Protein AF-A0A183FGE1-F1 (afdb_monomer_lite)

pLDDT: mean 74.81, std 18.48, range [33.22, 94.5]

Foldseek 3Di:
DPPPPPDQQWWKKKKKFDDDDDDCPDDPDPDDPDDDDDIHDMDMDTHRPVVVLVVVLVVVHCPQKDWAAVQKDKDKDADADPPHGMDMKIKHKDGDDDDDDDDDDPDHDPDRDIDMDMDRRPPPPPPPPPDDDDDDDDDDDDPDPPPDGDGTMIMGMD

Sequence (158 aa):
MRHLEFDRMNVTRMVVGLHRKQAAEGCTAPRRRRTNPEIAPASLWNRKDIVEFKNTIKKEGSEGIIKVGHGETVTVRVPTHEDGTCLFWEFATDYYDIGFGVYFEWTIADSNQVSIHVSESDDEDEYDEAAVEGVEAGAPPVPGSECGPIPREAWYLK

InterPro domains:
  IPR009038 GOLD domain [PF13897] (68-133)
  IPR036598 GOLD domain superfamily [SSF101576] (66-107)
  IPR052269 Golgi apparatus maintenance and PI4KB interaction protein [PTHR22973] (22-133)

Secondary structure (DSSP, 8-state):
-------TTSEEEEEEE-----------------PPPP-PPPEEEEES-HHHHHHHHHHH-STTEEEE-TTEEEEEE-PPPTT--EEEEEEEESSS----------S--S-S--EEEEEE-----------------PPPPPS----PPPPPEEEEE-

Radius of gyration: 22.91 Å; chains: 1; bounding box: 54×51×61 Å

Structure (mmCIF, N/CA/C/O backbone):
data_AF-A0A183FGE1-F1
#
_entry.id   AF-A0A183FGE1-F1
#
loop_
_atom_site.group_PDB
_atom_site.id
_atom_site.type_symbol
_atom_site.label_atom_id
_atom_site.label_alt_id
_atom_site.label_comp_id
_atom_site.label_asym_id
_atom_site.label_entity_id
_atom_site.label_seq_id
_atom_site.pdbx_PDB_ins_code
_atom_site.Cartn_x
_atom_site.Cartn_y
_atom_site.Cartn_z
_atom_site.occupancy
_atom_site.B_iso_or_equiv
_atom_site.auth_seq_id
_atom_site.auth_comp_id
_atom_site.auth_asym_id
_atom_site.auth_atom_id
_atom_site.pdbx_PDB_model_num
ATOM 1 N N . MET A 1 1 ? -11.534 -13.085 -10.577 1.00 33.22 1 MET A N 1
ATOM 2 C CA . MET A 1 1 ? -10.358 -12.254 -10.248 1.00 33.22 1 MET A CA 1
ATOM 3 C C . MET A 1 1 ? -10.392 -11.073 -11.203 1.00 33.22 1 MET A C 1
ATOM 5 O O . MET A 1 1 ? -10.350 -11.313 -12.402 1.00 33.22 1 MET A O 1
ATOM 9 N N . ARG A 1 2 ? -10.650 -9.843 -10.737 1.00 36.81 2 ARG A N 1
ATOM 10 C CA . ARG A 1 2 ? -10.594 -8.689 -11.648 1.00 36.81 2 ARG A CA 1
ATOM 11 C C . ARG A 1 2 ? -9.119 -8.397 -11.902 1.00 36.81 2 ARG A C 1
ATOM 13 O O . ARG A 1 2 ? -8.365 -8.313 -10.939 1.00 36.81 2 ARG A O 1
ATOM 20 N N . HIS A 1 3 ? -8.735 -8.319 -13.170 1.00 41.25 3 HIS A N 1
ATOM 21 C CA . HIS A 1 3 ? -7.423 -7.851 -13.593 1.00 41.25 3 HIS A CA 1
ATOM 22 C C . HIS A 1 3 ? -7.301 -6.403 -13.102 1.00 41.25 3 HIS A C 1
ATOM 24 O O . HIS A 1 3 ? -7.960 -5.506 -13.625 1.00 41.25 3 HIS A O 1
ATOM 30 N N . LEU A 1 4 ? -6.611 -6.213 -11.981 1.00 50.03 4 LEU A N 1
ATOM 31 C CA . LEU A 1 4 ? -6.280 -4.897 -11.458 1.00 50.03 4 LEU A CA 1
ATOM 32 C C . LEU A 1 4 ? -5.089 -4.424 -12.287 1.00 50.03 4 LEU A C 1
ATOM 34 O O . LEU A 1 4 ? -3.948 -4.717 -11.950 1.00 50.03 4 LEU A O 1
ATOM 38 N N . GLU A 1 5 ? -5.362 -3.776 -13.419 1.00 51.25 5 GLU A N 1
ATOM 39 C CA . GLU A 1 5 ? -4.341 -2.989 -14.108 1.00 51.25 5 GLU A CA 1
ATOM 40 C C . GLU A 1 5 ? -3.977 -1.827 -13.183 1.00 51.25 5 GLU A C 1
ATOM 42 O O . GLU A 1 5 ? -4.730 -0.860 -13.031 1.00 51.25 5 GLU A O 1
ATOM 47 N N . PHE A 1 6 ? -2.842 -1.966 -12.504 1.00 56.41 6 PHE A N 1
ATOM 48 C CA . PHE A 1 6 ? -2.167 -0.835 -11.899 1.00 56.41 6 PHE A CA 1
ATOM 49 C C . PHE A 1 6 ? -1.719 0.069 -13.045 1.00 56.41 6 PHE A C 1
ATOM 51 O O . PHE A 1 6 ? -0.913 -0.306 -13.890 1.00 56.41 6 PHE A O 1
ATOM 58 N N . ASP A 1 7 ? -2.339 1.241 -13.141 1.00 58.56 7 ASP A N 1
ATOM 59 C CA . ASP A 1 7 ? -1.985 2.211 -14.165 1.00 58.56 7 ASP A CA 1
ATOM 60 C C . ASP A 1 7 ? -0.661 2.855 -13.743 1.00 58.56 7 ASP A C 1
ATOM 62 O O . ASP A 1 7 ? -0.613 3.607 -12.766 1.00 58.56 7 ASP A O 1
ATOM 66 N N . ARG A 1 8 ? 0.405 2.522 -14.481 1.00 63.91 8 ARG A N 1
ATOM 67 C CA . ARG A 1 8 ? 1.815 2.897 -14.250 1.00 63.91 8 ARG A CA 1
ATOM 68 C C . ARG A 1 8 ? 2.062 4.393 -14.023 1.00 63.91 8 ARG A C 1
ATOM 70 O O . ARG A 1 8 ? 3.154 4.782 -13.624 1.00 63.91 8 ARG A O 1
ATOM 77 N N . MET A 1 9 ? 1.082 5.251 -14.305 1.00 67.56 9 MET A N 1
ATOM 78 C CA . ME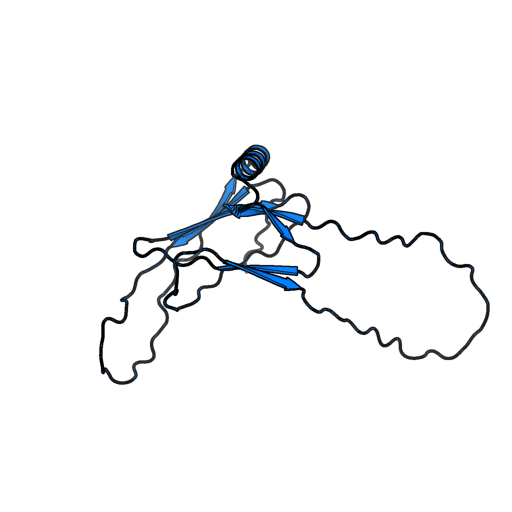T A 1 9 ? 1.182 6.706 -14.169 1.00 67.56 9 MET A CA 1
ATOM 79 C C . MET A 1 9 ? 0.276 7.296 -13.087 1.00 67.56 9 MET A C 1
ATOM 81 O O . MET A 1 9 ? 0.214 8.519 -12.951 1.00 67.56 9 MET A O 1
ATOM 85 N N . ASN A 1 10 ? -0.408 6.466 -12.301 1.00 83.62 10 ASN A N 1
ATOM 86 C CA . ASN A 1 10 ? -1.349 6.934 -11.298 1.00 83.62 10 ASN A CA 1
ATOM 87 C C . ASN A 1 10 ? -0.933 6.548 -9.877 1.00 83.62 10 ASN A C 1
ATOM 89 O O . ASN A 1 10 ? -0.348 5.499 -9.624 1.00 83.62 10 ASN A O 1
ATOM 93 N N . VAL A 1 11 ? -1.304 7.399 -8.925 1.00 88.44 11 VAL A N 1
ATOM 94 C CA . VAL A 1 11 ? -1.337 7.027 -7.511 1.00 88.44 11 VAL A CA 1
ATOM 95 C C . VAL A 1 11 ? -2.529 6.107 -7.318 1.00 88.44 11 VAL A C 1
ATOM 97 O O . VAL A 1 11 ? -3.660 6.502 -7.617 1.00 88.44 11 VAL A O 1
ATOM 100 N N . THR A 1 12 ? -2.294 4.905 -6.806 1.00 90.62 12 THR A N 1
ATOM 101 C CA . THR A 1 12 ? -3.383 4.007 -6.428 1.00 90.62 12 THR A CA 1
ATOM 102 C C . THR A 1 12 ? -3.734 4.229 -4.972 1.00 90.62 12 THR A C 1
ATOM 104 O O . THR A 1 12 ? -2.868 4.196 -4.101 1.00 90.62 12 THR A O 1
ATOM 107 N N . ARG A 1 13 ? -5.020 4.443 -4.704 1.00 91.75 13 ARG A N 1
ATOM 108 C CA . ARG A 1 13 ? -5.563 4.551 -3.357 1.00 91.75 13 ARG A CA 1
ATOM 109 C C . ARG A 1 13 ? -6.458 3.366 -3.062 1.00 91.75 13 ARG A C 1
ATOM 111 O O . ARG A 1 13 ? -7.348 3.055 -3.851 1.00 91.75 13 ARG A O 1
ATOM 118 N N . MET A 1 14 ? -6.252 2.745 -1.908 1.00 91.88 14 MET A N 1
ATOM 119 C CA . MET A 1 14 ? -7.082 1.658 -1.412 1.00 91.88 14 MET A CA 1
ATOM 120 C C . MET A 1 14 ? -7.635 1.977 -0.028 1.00 91.88 14 MET A C 1
ATOM 122 O O . MET A 1 14 ? -6.921 2.483 0.835 1.00 91.88 14 MET A O 1
ATOM 126 N N . VAL A 1 15 ? -8.903 1.633 0.193 1.00 92.69 15 VAL A N 1
ATOM 127 C CA . VAL A 1 15 ? -9.574 1.760 1.489 1.00 92.69 15 VAL A CA 1
ATOM 128 C C . VAL A 1 15 ? -10.286 0.478 1.854 1.00 92.69 15 VAL A C 1
ATOM 130 O O . VAL A 1 15 ? -11.029 -0.073 1.043 1.00 92.69 15 VAL A O 1
ATOM 133 N N . VAL A 1 16 ? -10.092 0.026 3.090 1.00 91.81 16 VAL A N 1
ATOM 134 C CA . VAL A 1 16 ? -10.780 -1.147 3.635 1.00 91.81 16 VAL A CA 1
ATOM 135 C C . VAL A 1 16 ? -11.496 -0.765 4.923 1.00 91.81 16 VAL A C 1
ATOM 137 O O . VAL A 1 16 ? -10.870 -0.280 5.862 1.00 91.81 16 VAL A O 1
ATOM 140 N N . GLY A 1 17 ? -12.812 -0.982 4.969 1.00 89.25 17 GLY A N 1
ATOM 141 C CA . GLY A 1 17 ? -13.619 -0.781 6.172 1.00 89.25 17 GLY A CA 1
ATOM 142 C C . GLY A 1 17 ? -13.416 -1.909 7.187 1.00 89.25 17 GLY A C 1
ATOM 143 O O . GLY A 1 17 ? -13.543 -3.089 6.851 1.00 89.25 17 GLY A O 1
ATOM 144 N N . LEU A 1 18 ? -13.136 -1.546 8.437 1.00 86.31 18 LEU A N 1
ATOM 145 C CA . LEU A 1 18 ? -12.988 -2.474 9.553 1.00 86.31 18 LEU A CA 1
ATOM 146 C C . LEU A 1 18 ? -14.336 -2.609 10.272 1.00 86.31 18 LEU A C 1
ATOM 148 O O . LEU A 1 18 ? -14.772 -1.697 10.975 1.00 86.31 18 LEU A O 1
ATOM 152 N N . HIS A 1 19 ? -15.009 -3.754 10.129 1.00 72.62 19 HIS A N 1
ATOM 153 C CA . HIS A 1 19 ? -16.179 -4.049 10.957 1.00 72.62 19 HIS A CA 1
ATOM 154 C C . HIS A 1 19 ? -15.716 -4.581 12.312 1.00 72.62 19 HIS A C 1
ATOM 156 O O . HIS A 1 19 ? -15.246 -5.712 12.437 1.00 72.62 19 HIS A O 1
ATOM 162 N N . ARG A 1 20 ? -15.900 -3.786 13.367 1.00 62.84 20 ARG A N 1
ATOM 163 C CA . ARG A 1 20 ? -15.776 -4.301 14.732 1.00 62.84 20 ARG A CA 1
ATOM 164 C C . ARG A 1 20 ? -16.957 -5.223 15.034 1.00 62.84 20 ARG A C 1
ATOM 166 O O . ARG A 1 20 ? -18.088 -4.773 15.200 1.00 62.84 20 ARG A O 1
ATOM 173 N N . LYS A 1 21 ? -16.692 -6.520 15.183 1.00 49.72 21 LYS A N 1
ATOM 174 C CA . LYS A 1 21 ? -17.537 -7.413 15.984 1.00 49.72 21 LYS A CA 1
ATOM 175 C C . LYS A 1 21 ? -16.726 -7.845 17.200 1.00 49.72 21 LYS A C 1
ATOM 177 O O . LYS A 1 21 ? -15.760 -8.578 17.054 1.00 49.72 21 LYS A O 1
ATOM 182 N N . GLN A 1 22 ? -17.144 -7.301 18.345 1.00 43.97 22 GLN A N 1
ATOM 183 C CA . GLN A 1 22 ? -16.781 -7.611 19.730 1.00 43.97 22 GLN A CA 1
ATOM 184 C C . GLN A 1 22 ? -15.352 -8.139 19.947 1.00 43.97 22 GLN A C 1
ATOM 186 O O . GLN A 1 22 ? -15.056 -9.313 19.715 1.00 43.97 22 GLN A O 1
ATOM 191 N N . ALA A 1 23 ? -14.504 -7.288 20.534 1.00 43.00 23 ALA A N 1
ATOM 192 C CA . ALA A 1 23 ? -13.432 -7.783 21.383 1.00 43.00 23 ALA A CA 1
ATOM 193 C C . ALA A 1 23 ? -14.042 -8.810 22.343 1.00 43.00 23 ALA A C 1
ATOM 195 O O . ALA A 1 23 ? -15.121 -8.591 22.899 1.00 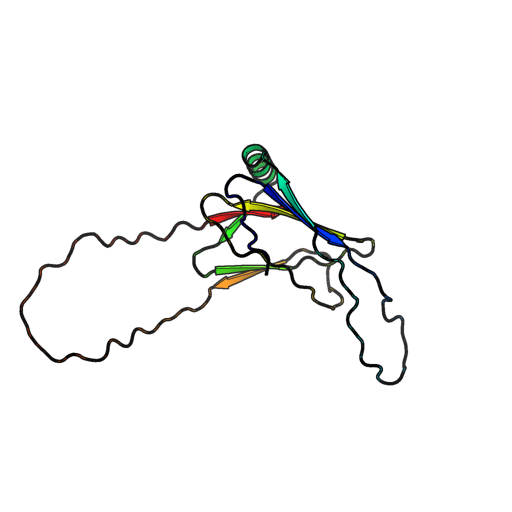43.00 23 ALA A O 1
ATOM 196 N N . ALA A 1 24 ? -13.391 -9.958 22.480 1.00 47.78 24 ALA A N 1
ATOM 197 C CA . ALA A 1 24 ? -13.786 -10.946 23.461 1.00 47.78 24 ALA A CA 1
ATOM 198 C C . ALA A 1 24 ? -13.450 -10.410 24.854 1.00 47.78 24 ALA A C 1
ATOM 200 O O . ALA A 1 24 ? -12.460 -10.814 25.458 1.00 47.78 24 ALA A O 1
ATOM 201 N N . GLU A 1 25 ? -14.264 -9.478 25.338 1.00 43.88 25 GLU A N 1
ATOM 202 C CA . GLU A 1 25 ? -14.319 -9.154 26.750 1.00 43.88 25 GLU A CA 1
ATOM 203 C C . GLU A 1 25 ? -14.727 -10.422 27.502 1.00 43.88 25 GLU A C 1
ATOM 205 O O . GLU A 1 25 ? -15.521 -11.233 27.016 1.00 43.88 25 GLU A O 1
ATOM 210 N N . GLY A 1 26 ? -14.037 -10.648 28.617 1.00 61.16 26 GLY A N 1
ATOM 211 C CA . GLY A 1 26 ? -13.751 -11.962 29.177 1.00 61.16 26 GLY A CA 1
ATOM 212 C C . GLY A 1 26 ? -14.918 -12.942 29.213 1.00 61.16 26 GLY A C 1
ATOM 213 O O . GLY A 1 26 ? -16.028 -12.600 29.605 1.00 61.16 26 GLY A O 1
ATOM 214 N N . CYS A 1 27 ? -14.647 -14.208 28.890 1.00 35.94 27 CYS A N 1
ATOM 215 C CA . CYS A 1 27 ? -15.476 -15.286 29.409 1.00 35.94 27 CYS A CA 1
ATOM 216 C C . CYS A 1 27 ? -14.825 -16.660 29.283 1.00 35.94 27 CYS A C 1
ATOM 218 O O . CYS A 1 27 ? -14.473 -17.131 28.200 1.00 35.94 27 CYS A O 1
ATOM 220 N N . THR A 1 28 ? -14.808 -17.329 30.427 1.00 46.59 28 THR A N 1
ATOM 221 C CA . THR A 1 28 ? -14.928 -18.769 30.658 1.00 46.59 28 THR A CA 1
ATOM 222 C C . THR A 1 28 ? -16.188 -19.361 29.994 1.00 46.59 28 THR A C 1
ATOM 224 O O . THR A 1 28 ? -17.009 -20.008 30.638 1.00 46.59 28 THR A O 1
ATOM 227 N N . ALA A 1 29 ? -16.366 -19.153 28.687 1.00 50.31 29 ALA A N 1
ATOM 228 C CA . ALA A 1 29 ? -17.451 -19.738 27.903 1.00 50.31 29 ALA A CA 1
ATOM 229 C C . ALA A 1 29 ? -16.934 -20.931 27.079 1.00 50.31 29 ALA A C 1
ATOM 231 O O . ALA A 1 29 ? -15.806 -20.894 26.575 1.00 50.31 29 ALA A O 1
ATOM 232 N N . PRO A 1 30 ? -17.738 -22.001 26.922 1.00 46.56 30 PRO A N 1
ATOM 233 C CA . PRO A 1 30 ? -17.308 -23.200 26.223 1.00 46.56 30 PRO A CA 1
ATOM 234 C C . PRO A 1 30 ? -17.003 -22.869 24.763 1.00 46.56 30 PRO A C 1
ATOM 236 O O . PRO A 1 30 ? -17.641 -22.003 24.165 1.00 46.56 30 PRO A O 1
ATOM 239 N N . ARG A 1 31 ? -16.011 -23.585 24.220 1.00 50.44 31 ARG A N 1
ATOM 240 C CA . ARG A 1 31 ? -15.399 -23.466 22.887 1.00 50.44 31 ARG A CA 1
ATOM 241 C C . ARG A 1 31 ? -16.415 -23.276 21.747 1.00 50.44 31 ARG A C 1
ATOM 243 O O . ARG A 1 31 ? -16.669 -24.192 20.970 1.00 50.44 31 ARG A O 1
ATOM 250 N N . ARG A 1 32 ? -16.961 -22.071 21.581 1.00 54.44 32 ARG A N 1
ATOM 251 C CA . ARG A 1 32 ? -17.525 -21.648 20.301 1.00 54.44 32 ARG A CA 1
ATOM 252 C C . ARG A 1 32 ? -16.349 -21.390 19.375 1.00 54.44 32 ARG A C 1
ATOM 254 O O . ARG A 1 32 ? -15.419 -20.677 19.750 1.00 54.44 32 ARG A O 1
ATOM 261 N N . ARG A 1 33 ? -16.367 -22.007 18.190 1.00 53.22 33 ARG A N 1
ATOM 262 C CA . ARG A 1 33 ? -15.426 -21.685 17.112 1.00 53.22 33 ARG A CA 1
ATOM 263 C C . ARG A 1 33 ? -15.503 -20.174 16.903 1.00 53.22 33 ARG A C 1
ATOM 265 O O . ARG A 1 33 ? -16.539 -19.680 16.469 1.00 53.22 33 ARG A O 1
ATOM 272 N N . ARG A 1 34 ? -14.459 -19.450 17.305 1.00 58.56 34 ARG A N 1
ATOM 273 C CA . ARG A 1 34 ? -14.361 -18.012 17.067 1.00 58.56 34 ARG A CA 1
ATOM 274 C C . ARG A 1 34 ? -14.267 -17.845 15.557 1.00 58.56 34 ARG A C 1
ATOM 276 O O . ARG A 1 34 ? -13.295 -18.282 14.954 1.00 58.56 34 ARG A O 1
ATOM 283 N N . THR A 1 35 ? -15.328 -17.344 14.943 1.00 67.69 35 THR A N 1
ATOM 284 C CA . THR A 1 35 ? -15.312 -16.951 13.538 1.00 67.69 35 THR A CA 1
ATOM 285 C C . THR A 1 35 ? -14.667 -15.581 13.464 1.00 67.69 35 THR A C 1
ATOM 287 O O . THR A 1 35 ? -15.067 -14.684 14.210 1.00 67.69 35 THR A O 1
ATOM 290 N N . ASN A 1 36 ? -13.674 -15.428 12.595 1.00 77.75 36 ASN A N 1
ATOM 291 C CA . ASN A 1 36 ? -13.055 -14.132 12.361 1.00 77.75 36 ASN A CA 1
ATOM 292 C C . ASN A 1 36 ? -14.129 -13.134 11.884 1.00 77.75 36 ASN A C 1
ATOM 294 O O . ASN A 1 36 ? -15.034 -13.542 11.148 1.00 77.75 36 ASN A O 1
ATOM 298 N N . PRO A 1 37 ? -14.075 -11.864 12.315 1.00 81.94 37 PRO A N 1
ATOM 299 C CA . PRO A 1 37 ? -15.006 -10.843 11.853 1.00 81.94 37 PRO A CA 1
ATOM 300 C C . PRO A 1 37 ? -14.997 -10.708 10.327 1.00 81.94 37 PRO A C 1
ATOM 302 O O . PRO A 1 37 ? -13.974 -10.900 9.669 1.00 81.94 37 PRO A O 1
ATOM 305 N N . GLU A 1 38 ? -16.152 -10.364 9.767 1.00 82.81 38 GLU A N 1
ATOM 306 C CA . GLU A 1 38 ? -16.282 -10.069 8.343 1.00 82.81 38 GLU A CA 1
ATOM 307 C C . GLU A 1 38 ? -15.587 -8.741 8.018 1.00 82.81 38 GLU A C 1
ATOM 309 O O . GLU A 1 38 ? -15.750 -7.755 8.735 1.00 82.81 38 GLU A O 1
ATOM 314 N N . ILE A 1 39 ? -14.805 -8.702 6.941 1.00 84.94 39 ILE A N 1
ATOM 315 C CA . ILE A 1 39 ? -14.095 -7.497 6.500 1.00 84.94 39 ILE A CA 1
ATOM 316 C C . ILE A 1 39 ? -14.829 -6.922 5.293 1.00 84.94 39 ILE A C 1
ATOM 318 O O . ILE A 1 39 ? -15.238 -7.665 4.400 1.00 84.94 39 ILE A O 1
ATOM 322 N N . ALA A 1 40 ? -15.009 -5.598 5.272 1.00 89.50 40 ALA A N 1
ATOM 323 C CA . ALA A 1 40 ? -15.642 -4.940 4.136 1.00 89.50 40 ALA A CA 1
ATOM 324 C C . ALA A 1 40 ? -14.799 -5.143 2.864 1.00 89.50 40 ALA A C 1
ATOM 326 O O . ALA A 1 40 ? -13.569 -5.175 2.947 1.00 89.50 40 ALA A O 1
ATOM 327 N N . PRO A 1 41 ? -15.416 -5.226 1.675 1.00 90.38 41 PRO A N 1
ATOM 328 C CA . PRO A 1 41 ? -14.653 -5.250 0.437 1.00 90.38 41 PRO A CA 1
ATOM 329 C C . PRO A 1 41 ? -13.782 -3.992 0.317 1.00 90.38 41 PRO A C 1
ATOM 331 O O . PRO A 1 41 ? -14.207 -2.886 0.661 1.00 90.38 41 PRO A O 1
ATOM 334 N N . ALA A 1 42 ? -12.565 -4.167 -0.197 1.00 90.00 42 ALA A N 1
ATOM 335 C CA . ALA A 1 42 ? -11.678 -3.051 -0.479 1.00 90.00 42 ALA A CA 1
ATOM 336 C C . ALA A 1 42 ? -12.257 -2.171 -1.596 1.00 90.00 42 ALA A C 1
ATOM 338 O O . ALA A 1 42 ? -12.765 -2.666 -2.603 1.00 90.00 42 ALA A O 1
ATOM 339 N N . SER A 1 43 ? -12.145 -0.860 -1.424 1.00 92.38 43 SER A N 1
ATOM 340 C CA . SER A 1 43 ? -12.418 0.136 -2.458 1.00 92.38 43 SER A CA 1
ATOM 341 C C . SER A 1 43 ? -11.095 0.643 -3.013 1.00 92.38 43 SER A C 1
ATOM 343 O O . SER A 1 43 ? -10.221 1.009 -2.232 1.00 92.38 43 SER A O 1
ATOM 345 N N . LEU A 1 44 ? -10.945 0.662 -4.340 1.00 91.62 44 LEU A N 1
ATOM 346 C CA . LEU A 1 44 ? -9.741 1.137 -5.024 1.00 91.62 44 LEU A CA 1
ATOM 347 C C . LEU A 1 44 ? -10.085 2.236 -6.024 1.00 91.62 44 LEU A C 1
ATOM 349 O O . LEU A 1 44 ? -11.119 2.168 -6.690 1.00 91.62 44 LEU A O 1
ATOM 353 N N . TRP A 1 45 ? -9.209 3.227 -6.144 1.00 91.31 45 TRP A N 1
ATOM 354 C CA . TRP A 1 45 ? -9.291 4.253 -7.178 1.00 91.31 45 TRP A CA 1
ATOM 355 C C . TRP A 1 45 ? -7.920 4.849 -7.486 1.00 91.31 45 TRP A C 1
ATOM 357 O O . TRP A 1 45 ? -7.002 4.791 -6.672 1.00 91.31 45 TRP A O 1
ATOM 367 N N . ASN A 1 46 ? -7.808 5.458 -8.664 1.00 89.81 46 ASN A N 1
ATOM 368 C CA . ASN A 1 46 ? -6.559 6.002 -9.186 1.00 89.81 46 ASN A CA 1
ATOM 369 C C . ASN A 1 46 ? -6.613 7.536 -9.233 1.00 89.81 46 ASN A C 1
ATOM 371 O O . ASN A 1 46 ? -7.654 8.113 -9.558 1.00 89.81 46 ASN A O 1
ATOM 375 N N . ARG A 1 47 ? -5.489 8.202 -8.949 1.00 90.62 47 ARG A N 1
ATOM 376 C CA . ARG A 1 47 ? -5.296 9.649 -9.142 1.00 90.62 47 ARG A CA 1
ATOM 377 C C . ARG A 1 47 ? -4.131 9.923 -10.089 1.00 90.62 47 ARG A C 1
ATOM 379 O O . ARG A 1 47 ? -3.157 9.184 -10.094 1.00 90.62 47 ARG A O 1
ATOM 386 N N . LYS A 1 48 ? -4.203 11.017 -10.848 1.00 90.31 48 LYS A N 1
ATOM 387 C CA . LYS A 1 48 ? -3.235 11.344 -11.915 1.00 90.31 48 LYS A CA 1
ATOM 388 C C . LYS A 1 48 ? -2.035 12.184 -11.462 1.00 90.31 48 LYS A C 1
ATOM 390 O O . LYS A 1 48 ? -1.158 12.494 -12.259 1.00 90.31 48 LYS A O 1
ATOM 395 N N . ASP A 1 49 ? -1.985 12.584 -10.199 1.00 91.62 49 ASP A N 1
ATOM 396 C CA . ASP A 1 49 ? -0.983 13.493 -9.635 1.00 91.62 49 ASP A CA 1
ATOM 397 C C . ASP A 1 49 ? 0.241 12.759 -9.055 1.00 91.62 49 ASP A C 1
ATOM 399 O O . ASP A 1 49 ? 0.785 13.128 -8.014 1.00 91.62 49 ASP A O 1
ATOM 403 N N . ILE A 1 50 ? 0.718 11.724 -9.757 1.00 90.62 50 ILE A N 1
ATOM 404 C CA . ILE A 1 50 ? 1.832 10.868 -9.314 1.00 90.62 50 ILE A CA 1
ATOM 405 C C . ILE A 1 50 ? 3.117 11.650 -9.011 1.00 90.62 50 ILE A C 1
ATOM 407 O O . ILE A 1 50 ? 3.818 11.346 -8.047 1.00 90.62 50 ILE A O 1
ATOM 411 N N . VAL A 1 51 ? 3.427 12.683 -9.799 1.00 91.69 51 VAL A N 1
ATOM 412 C CA . VAL A 1 51 ? 4.645 13.491 -9.621 1.00 91.69 51 VAL A CA 1
ATOM 413 C C . VAL A 1 51 ? 4.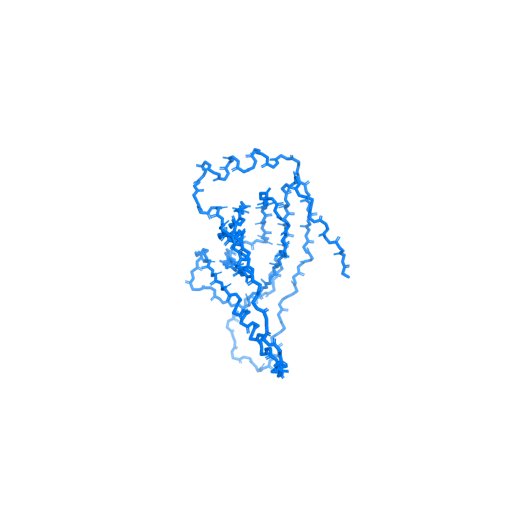589 14.284 -8.314 1.00 91.69 51 VAL A C 1
ATOM 415 O O . VAL A 1 51 ? 5.567 14.321 -7.567 1.00 91.69 51 VAL A O 1
ATOM 418 N N . GLU A 1 52 ? 3.445 14.901 -8.017 1.00 93.62 52 GLU A N 1
ATOM 419 C CA . GLU A 1 52 ? 3.240 15.666 -6.785 1.00 93.62 52 GLU A CA 1
ATOM 420 C C . GLU A 1 52 ? 3.234 14.750 -5.559 1.00 93.62 52 GLU A C 1
ATOM 422 O O . GLU A 1 52 ? 3.888 15.055 -4.558 1.00 93.62 52 GLU A O 1
ATOM 427 N N . PHE A 1 53 ? 2.586 13.589 -5.667 1.00 93.25 53 PHE A N 1
ATOM 428 C CA . PHE A 1 53 ? 2.591 12.566 -4.628 1.00 93.25 53 PHE A CA 1
ATOM 429 C C . PHE A 1 53 ? 4.015 12.110 -4.285 1.00 93.25 53 PHE A C 1
ATOM 431 O O . PHE A 1 53 ? 4.444 12.260 -3.141 1.00 93.25 53 PHE A O 1
ATOM 438 N N . LYS A 1 54 ? 4.802 11.669 -5.278 1.00 91.56 54 LYS A N 1
ATOM 439 C CA . LYS A 1 54 ? 6.202 11.249 -5.073 1.00 91.56 54 LYS A CA 1
ATOM 440 C C . LYS A 1 54 ? 7.045 12.350 -4.433 1.00 91.56 54 LYS A C 1
ATOM 442 O O . LYS A 1 54 ? 7.835 12.080 -3.532 1.00 91.56 54 LYS A O 1
ATOM 447 N N . ASN A 1 55 ? 6.873 13.598 -4.870 1.00 93.56 55 ASN A N 1
ATOM 448 C CA . ASN A 1 55 ? 7.588 14.740 -4.298 1.00 93.56 55 ASN A CA 1
ATOM 449 C C . ASN A 1 55 ? 7.187 15.025 -2.846 1.00 93.56 55 ASN A C 1
ATOM 451 O O . ASN A 1 55 ? 8.030 15.453 -2.063 1.00 93.56 55 ASN A O 1
ATOM 455 N N . THR A 1 56 ? 5.925 14.799 -2.485 1.00 94.50 56 THR A N 1
ATOM 456 C CA . THR A 1 56 ? 5.428 14.975 -1.115 1.00 94.50 56 THR A CA 1
ATOM 457 C C . THR A 1 56 ? 6.039 13.931 -0.188 1.00 94.50 56 THR A C 1
ATOM 459 O O . THR A 1 56 ? 6.643 14.302 0.814 1.00 94.50 56 THR A O 1
ATOM 462 N N . ILE A 1 57 ? 6.009 12.652 -0.575 1.00 93.50 57 ILE A N 1
ATOM 463 C CA . ILE A 1 57 ? 6.621 11.568 0.210 1.00 93.50 57 ILE A CA 1
ATOM 464 C C . ILE A 1 57 ? 8.130 11.789 0.377 1.00 93.50 57 ILE A C 1
ATOM 466 O O . ILE A 1 57 ? 8.646 11.716 1.487 1.00 93.50 57 ILE A O 1
ATOM 470 N N . LYS A 1 58 ? 8.836 12.186 -0.693 1.00 92.38 58 LYS A N 1
ATOM 471 C CA . LYS A 1 58 ? 10.270 12.535 -0.629 1.00 92.38 58 LYS A CA 1
ATOM 472 C C . LYS A 1 58 ? 10.583 13.677 0.343 1.00 92.38 58 LYS A C 1
ATOM 474 O O . LYS A 1 58 ? 11.678 13.703 0.894 1.00 92.38 58 LYS A O 1
ATOM 479 N N . LYS A 1 59 ? 9.664 14.633 0.523 1.00 93.31 59 LYS A N 1
ATOM 480 C CA . LYS A 1 59 ? 9.822 15.745 1.476 1.00 93.31 59 LYS A CA 1
ATOM 481 C C . LYS A 1 59 ? 9.537 15.324 2.917 1.00 93.31 59 LYS A C 1
ATOM 483 O O . LYS A 1 59 ? 10.159 15.876 3.817 1.00 93.31 59 LYS A O 1
ATOM 488 N N . GLU A 1 60 ? 8.603 14.397 3.126 1.00 90.44 60 GLU A N 1
ATOM 489 C CA . GLU A 1 60 ? 8.248 13.872 4.452 1.00 90.44 60 GLU A CA 1
ATOM 490 C C . GLU A 1 60 ? 9.358 12.983 5.039 1.00 90.44 60 GLU A C 1
ATOM 492 O O . GLU A 1 60 ? 9.556 12.982 6.250 1.00 90.44 60 GLU A O 1
ATOM 497 N N . GLY A 1 61 ? 10.134 12.296 4.194 1.00 88.19 61 GLY A N 1
ATOM 498 C CA . GLY A 1 61 ? 11.323 11.547 4.600 1.00 88.19 61 GLY A CA 1
ATOM 499 C C . GLY A 1 61 ? 11.482 10.237 3.832 1.00 88.19 61 GLY A C 1
ATOM 500 O O . GLY A 1 61 ? 10.790 9.980 2.850 1.00 88.19 61 GLY A O 1
ATOM 501 N N . SER A 1 62 ? 12.407 9.382 4.275 1.00 85.12 62 SER A N 1
ATOM 502 C CA . SER A 1 62 ? 12.613 8.058 3.670 1.00 85.12 62 SER A CA 1
ATOM 503 C C . SER A 1 62 ? 11.659 6.982 4.194 1.00 85.12 62 SER A C 1
ATOM 505 O O . SER A 1 62 ? 11.634 5.896 3.632 1.00 85.12 62 SER A O 1
ATOM 507 N N . GLU A 1 63 ? 10.880 7.254 5.245 1.00 85.75 63 GLU A N 1
ATOM 508 C CA . GLU A 1 63 ? 9.981 6.265 5.865 1.00 85.75 63 GLU A CA 1
ATOM 509 C C . GLU A 1 63 ? 8.862 5.802 4.921 1.00 85.75 63 GLU A C 1
ATOM 511 O O . GLU A 1 63 ? 8.465 4.642 4.961 1.00 85.75 63 GLU A O 1
ATOM 516 N N . GLY A 1 64 ? 8.405 6.680 4.023 1.00 87.69 64 GLY A N 1
ATOM 517 C CA . GLY A 1 64 ? 7.436 6.340 2.978 1.00 87.69 64 GLY A CA 1
ATOM 518 C C . GLY A 1 64 ? 8.068 5.842 1.676 1.00 87.69 64 GLY A C 1
ATOM 519 O O . GLY A 1 64 ? 7.341 5.670 0.702 1.00 87.69 64 GLY A O 1
ATOM 520 N N . ILE A 1 65 ? 9.396 5.658 1.614 1.00 91.69 65 ILE A N 1
ATOM 521 C CA . ILE A 1 65 ? 10.105 5.198 0.410 1.00 91.69 65 ILE A CA 1
ATOM 522 C C . ILE A 1 65 ? 10.696 3.809 0.645 1.00 91.69 65 ILE A C 1
ATOM 524 O O . ILE A 1 65 ? 11.720 3.656 1.309 1.00 91.69 65 ILE A O 1
ATOM 528 N N . ILE A 1 66 ? 10.091 2.796 0.033 1.00 91.06 66 ILE A N 1
ATOM 529 C CA . ILE A 1 66 ? 10.533 1.402 0.118 1.00 91.06 66 ILE A CA 1
ATOM 530 C C . ILE A 1 66 ? 11.299 1.051 -1.165 1.00 91.06 66 ILE A C 1
ATOM 532 O O . ILE A 1 66 ? 10.919 1.463 -2.258 1.00 91.06 66 ILE A O 1
ATOM 536 N N . LYS A 1 67 ? 12.412 0.322 -1.052 1.00 90.00 67 LYS A N 1
ATOM 537 C CA . LYS A 1 67 ? 13.159 -0.186 -2.213 1.00 90.00 67 LYS A CA 1
ATOM 538 C C . LYS A 1 67 ? 12.966 -1.688 -2.300 1.00 90.00 67 LYS A C 1
ATOM 540 O O . LYS A 1 67 ? 13.360 -2.374 -1.364 1.00 90.00 67 LYS A O 1
ATOM 545 N N . VAL A 1 68 ? 12.391 -2.158 -3.401 1.00 87.44 68 VAL A N 1
ATOM 546 C CA . VAL A 1 68 ? 12.060 -3.570 -3.620 1.00 87.44 68 VAL A CA 1
ATOM 547 C C . VAL A 1 68 ? 12.871 -4.084 -4.805 1.00 87.44 68 VAL A C 1
ATOM 549 O O . VAL A 1 68 ? 12.789 -3.543 -5.909 1.00 87.44 68 VAL A O 1
ATOM 552 N N . GLY A 1 69 ? 13.716 -5.075 -4.553 1.00 86.44 69 GLY A N 1
ATOM 553 C CA . GLY A 1 69 ? 14.477 -5.806 -5.558 1.00 86.44 69 GLY A CA 1
ATOM 554 C C . GLY A 1 69 ? 13.649 -6.868 -6.278 1.00 86.44 69 GLY A C 1
ATOM 555 O O . GLY A 1 69 ? 12.506 -7.158 -5.929 1.00 86.44 69 GLY A O 1
ATOM 556 N N . HIS A 1 70 ? 14.241 -7.461 -7.312 1.00 83.88 70 HIS A N 1
ATOM 557 C CA . HIS A 1 70 ? 13.633 -8.586 -8.016 1.00 83.88 70 HIS A CA 1
ATOM 558 C C . HIS A 1 70 ? 13.473 -9.786 -7.071 1.00 83.88 70 HIS A C 1
ATOM 560 O O . HIS A 1 70 ? 14.403 -10.110 -6.341 1.00 83.88 70 HIS A O 1
ATOM 566 N N . GLY A 1 71 ? 12.305 -10.434 -7.079 1.00 84.19 71 GLY A N 1
ATOM 567 C CA . GLY A 1 71 ? 12.011 -11.565 -6.188 1.00 84.19 71 GLY A CA 1
ATOM 568 C C . GLY A 1 71 ? 11.861 -11.194 -4.705 1.00 84.19 71 GLY A C 1
ATOM 569 O O . GLY A 1 71 ? 11.518 -12.051 -3.895 1.00 84.19 71 GLY A O 1
ATOM 570 N N . GLU A 1 72 ? 12.068 -9.929 -4.322 1.00 88.62 72 GLU A N 1
ATOM 571 C CA . GLU A 1 72 ? 11.868 -9.477 -2.947 1.00 88.62 72 GLU A CA 1
ATOM 572 C C . GLU A 1 72 ? 10.373 -9.278 -2.663 1.00 88.62 72 GLU A C 1
ATOM 574 O O . GLU A 1 72 ? 9.640 -8.649 -3.429 1.00 88.62 72 GLU A O 1
ATOM 579 N N . THR A 1 73 ? 9.922 -9.771 -1.512 1.00 89.69 73 THR A N 1
ATOM 580 C CA . THR A 1 73 ? 8.597 -9.471 -0.967 1.00 89.69 73 THR A CA 1
ATOM 581 C C . THR A 1 73 ? 8.751 -8.599 0.267 1.00 89.69 73 THR A C 1
ATOM 583 O O . THR A 1 73 ? 9.417 -8.970 1.233 1.00 89.69 73 THR A O 1
ATOM 586 N N . VAL A 1 74 ? 8.093 -7.440 0.261 1.00 91.75 74 VAL A N 1
ATOM 587 C CA . VAL A 1 74 ? 8.048 -6.547 1.422 1.00 91.75 74 VAL A CA 1
ATOM 588 C C . VAL A 1 74 ? 6.668 -6.599 2.058 1.00 91.75 74 VAL A C 1
ATOM 590 O O . VAL A 1 74 ? 5.655 -6.362 1.405 1.00 91.75 74 VAL A O 1
ATOM 593 N N . THR A 1 75 ? 6.632 -6.879 3.357 1.00 93.00 75 THR A N 1
ATOM 594 C CA . THR A 1 75 ? 5.411 -6.881 4.163 1.00 93.00 75 THR A CA 1
ATOM 595 C C . THR A 1 75 ? 5.437 -5.712 5.134 1.00 93.00 75 THR A C 1
ATOM 597 O O . THR A 1 75 ? 6.300 -5.636 6.008 1.00 93.00 75 THR A O 1
ATOM 600 N N . VAL A 1 76 ? 4.458 -4.818 5.013 1.00 92.25 76 VAL A N 1
ATOM 601 C CA . VAL A 1 76 ? 4.246 -3.718 5.960 1.00 92.25 76 VAL A CA 1
ATOM 602 C C . VAL A 1 76 ? 3.125 -4.114 6.915 1.00 92.25 76 VAL A C 1
ATOM 604 O O . VAL A 1 76 ? 1.972 -4.255 6.510 1.00 92.25 76 VAL A O 1
ATOM 607 N N . ARG A 1 77 ? 3.454 -4.313 8.193 1.00 92.12 77 ARG A N 1
ATOM 608 C CA . ARG A 1 77 ? 2.475 -4.614 9.245 1.00 92.12 77 ARG A CA 1
ATOM 609 C C . ARG A 1 77 ? 2.026 -3.314 9.895 1.00 92.12 77 ARG A C 1
ATOM 611 O O . ARG A 1 77 ? 2.832 -2.610 10.506 1.00 92.12 77 ARG A O 1
ATOM 618 N N . VAL A 1 78 ? 0.731 -3.030 9.788 1.00 91.06 78 VAL A N 1
ATOM 619 C CA . VAL A 1 78 ? 0.091 -1.844 10.368 1.00 91.06 78 VAL A CA 1
ATOM 620 C C . VAL A 1 78 ? -0.886 -2.285 11.460 1.00 91.06 78 VAL A C 1
ATOM 622 O O . VAL A 1 78 ? -1.930 -2.860 11.142 1.00 91.06 78 VAL A O 1
ATOM 625 N N . PRO A 1 79 ? -0.571 -2.037 12.743 1.00 90.62 79 PRO A N 1
ATOM 626 C CA . PRO A 1 79 ? -1.512 -2.249 13.834 1.00 90.62 79 PRO A CA 1
ATOM 627 C C . PRO A 1 79 ? -2.758 -1.377 13.666 1.00 90.62 79 PRO A C 1
ATOM 629 O O . PRO A 1 79 ? -2.672 -0.197 13.323 1.00 90.62 79 PRO A O 1
ATOM 632 N N . THR A 1 80 ? -3.936 -1.935 13.936 1.00 88.44 80 THR A N 1
ATOM 633 C CA . THR A 1 80 ? -5.174 -1.151 13.930 1.00 88.44 80 THR A CA 1
ATOM 634 C C . THR A 1 80 ? -5.246 -0.273 15.173 1.00 88.44 80 THR A C 1
ATOM 636 O O . THR A 1 80 ? -5.152 -0.783 16.288 1.00 88.44 80 THR A O 1
ATOM 639 N N . HIS A 1 81 ? -5.485 1.024 14.991 1.00 85.19 81 HIS A N 1
ATOM 640 C CA . HIS A 1 81 ? -5.755 1.937 16.101 1.00 85.19 81 HIS A CA 1
ATOM 641 C C . HIS A 1 81 ? -7.071 1.575 16.815 1.00 85.19 81 HIS A C 1
ATOM 643 O O . HIS A 1 81 ? -8.019 1.116 16.173 1.00 85.19 81 HIS A O 1
ATOM 649 N N . GLU A 1 82 ? -7.169 1.825 18.125 1.00 82.50 82 GLU A N 1
ATOM 650 C CA . GLU A 1 82 ? -8.363 1.492 18.923 1.00 82.50 82 GLU A CA 1
ATOM 651 C C . GLU A 1 82 ? -9.626 2.230 18.451 1.00 82.50 82 GLU A C 1
ATOM 653 O O . GLU A 1 82 ? -10.722 1.675 18.501 1.00 82.50 82 GLU A O 1
ATOM 658 N N . ASP A 1 83 ? -9.466 3.440 17.924 1.00 83.62 83 ASP A N 1
ATOM 659 C CA . ASP A 1 83 ? -10.545 4.230 17.309 1.00 83.62 83 ASP A CA 1
ATOM 660 C C . ASP A 1 83 ? -10.588 4.108 15.773 1.00 83.62 83 ASP A C 1
ATOM 662 O O . ASP A 1 83 ? -11.339 4.811 15.094 1.00 83.62 83 ASP A O 1
ATOM 666 N N . GLY A 1 84 ? -9.764 3.229 15.196 1.00 83.81 84 GLY A N 1
ATOM 667 C CA . GLY A 1 84 ? -9.676 3.017 13.757 1.00 83.81 84 GLY A CA 1
ATOM 668 C C . GLY A 1 84 ? -10.903 2.287 13.210 1.00 83.81 84 GLY A C 1
ATOM 669 O O . GLY A 1 84 ? -11.269 1.209 13.675 1.00 83.81 84 GLY A O 1
ATOM 670 N N . THR A 1 85 ? -11.527 2.852 12.178 1.00 87.88 85 THR A N 1
ATOM 671 C CA . THR A 1 85 ? -12.699 2.260 11.501 1.00 87.88 85 THR A CA 1
ATOM 672 C C . THR A 1 85 ? -12.393 1.785 10.085 1.00 87.88 85 THR A C 1
ATOM 674 O O . THR A 1 85 ? -13.191 1.077 9.474 1.00 87.88 85 THR A O 1
ATOM 677 N N . CYS A 1 86 ? -11.246 2.174 9.541 1.00 90.12 86 CYS A N 1
ATOM 678 C CA . CYS A 1 86 ? -10.823 1.846 8.190 1.00 90.12 86 CYS A CA 1
ATOM 679 C C . CYS A 1 86 ? -9.304 1.986 8.052 1.00 90.12 86 CYS A C 1
ATOM 681 O O . CYS A 1 86 ? -8.664 2.707 8.816 1.00 90.12 86 CYS A O 1
ATOM 683 N N . LEU A 1 87 ? -8.746 1.277 7.072 1.00 90.88 87 LEU A N 1
ATOM 684 C CA . LEU A 1 87 ? -7.355 1.401 6.643 1.00 90.88 87 LEU A CA 1
ATOM 685 C C . LEU A 1 87 ? -7.322 2.107 5.292 1.00 90.88 87 LEU A C 1
ATOM 687 O O . LEU A 1 87 ? -8.131 1.783 4.420 1.00 90.88 87 LEU A O 1
ATOM 691 N N . PHE A 1 88 ? -6.389 3.040 5.133 1.00 92.69 88 PHE A N 1
ATOM 692 C CA . PHE A 1 88 ? -6.153 3.783 3.900 1.00 92.69 88 PHE A CA 1
ATOM 693 C C . PHE A 1 88 ? -4.711 3.565 3.466 1.00 92.69 88 PHE A C 1
ATOM 695 O O . PHE A 1 88 ? -3.818 3.594 4.304 1.00 92.69 88 PHE A O 1
ATOM 702 N N . TRP A 1 89 ? -4.519 3.374 2.167 1.00 92.12 89 TRP A N 1
ATOM 703 C CA . TRP A 1 89 ? -3.212 3.199 1.550 1.00 92.12 89 TRP A CA 1
ATOM 704 C C . TRP A 1 89 ? -3.177 4.048 0.291 1.00 92.12 89 TRP A C 1
ATOM 706 O O . TRP A 1 89 ? -4.094 3.945 -0.528 1.00 92.12 89 TRP A O 1
ATOM 716 N N . GLU A 1 90 ? -2.148 4.864 0.116 1.00 92.94 90 GLU A N 1
ATOM 717 C CA . GLU A 1 90 ? -1.830 5.497 -1.163 1.00 92.94 90 GLU A CA 1
ATOM 718 C C . GLU A 1 90 ? -0.443 5.044 -1.595 1.00 92.94 90 GLU A C 1
ATOM 720 O O . GLU A 1 90 ? 0.512 5.171 -0.831 1.00 92.94 90 GLU A O 1
ATOM 725 N N . PHE A 1 91 ? -0.323 4.517 -2.814 1.00 92.50 91 PHE A N 1
ATOM 726 C CA . PHE A 1 91 ? 0.975 4.116 -3.329 1.00 92.50 91 PHE A CA 1
ATOM 727 C C . PHE A 1 91 ? 1.202 4.397 -4.806 1.00 92.50 91 PHE A C 1
ATOM 729 O O . PHE A 1 91 ? 0.269 4.531 -5.600 1.00 92.50 91 PHE A O 1
ATOM 736 N N . ALA A 1 92 ? 2.483 4.487 -5.156 1.00 92.00 92 ALA A N 1
ATOM 737 C CA . ALA A 1 92 ? 2.968 4.631 -6.519 1.00 92.00 92 ALA A CA 1
ATOM 738 C C . ALA A 1 92 ? 4.329 3.938 -6.684 1.00 92.00 92 ALA A C 1
ATOM 740 O O . ALA A 1 92 ? 5.125 3.904 -5.742 1.00 92.00 92 ALA A O 1
ATOM 741 N N . THR A 1 93 ? 4.612 3.459 -7.895 1.00 89.25 93 THR A N 1
ATOM 742 C CA . THR A 1 93 ? 5.913 2.902 -8.299 1.00 89.25 93 THR A CA 1
ATOM 743 C C . THR A 1 93 ? 6.618 3.820 -9.295 1.00 89.25 93 THR A C 1
ATOM 745 O O . THR A 1 93 ? 6.004 4.744 -9.843 1.00 89.25 93 THR A O 1
ATOM 748 N N . ASP A 1 94 ? 7.928 3.642 -9.484 1.00 85.56 94 ASP A N 1
ATOM 749 C CA . ASP A 1 94 ? 8.709 4.428 -10.444 1.00 85.56 94 ASP A CA 1
ATOM 750 C C . ASP A 1 94 ? 8.625 3.900 -11.880 1.00 85.56 94 ASP A C 1
ATOM 752 O O . ASP A 1 94 ? 8.169 4.660 -12.740 1.00 85.56 94 ASP A O 1
ATOM 756 N N . TYR A 1 95 ? 9.020 2.648 -12.146 1.00 80.62 95 TYR A N 1
ATOM 757 C CA . TYR A 1 95 ? 9.131 2.141 -13.521 1.00 80.62 95 TYR A CA 1
ATOM 758 C C . TYR A 1 95 ? 8.384 0.830 -13.765 1.00 80.62 95 TYR A C 1
ATOM 760 O O . TYR A 1 95 ? 7.807 0.665 -14.845 1.00 80.62 95 TYR A O 1
ATOM 768 N N . TYR A 1 96 ? 8.368 -0.080 -12.788 1.00 82.44 96 TYR A N 1
ATOM 769 C CA . TYR A 1 96 ? 7.710 -1.379 -12.930 1.00 82.44 96 TYR A CA 1
ATOM 770 C C . TYR A 1 96 ? 6.407 -1.487 -12.133 1.00 82.44 96 TYR A C 1
ATOM 772 O O . TYR A 1 96 ? 6.189 -0.823 -11.115 1.00 82.44 96 TYR A O 1
ATOM 780 N N . ASP A 1 97 ? 5.526 -2.344 -12.649 1.00 81.38 97 ASP A N 1
ATOM 781 C CA . ASP A 1 97 ? 4.331 -2.804 -11.952 1.00 81.38 97 ASP A CA 1
ATOM 782 C C . ASP A 1 97 ? 4.706 -3.789 -10.838 1.00 81.38 97 ASP A C 1
ATOM 784 O O . ASP A 1 97 ? 5.832 -4.278 -10.738 1.00 81.38 97 ASP A O 1
ATOM 788 N N . ILE A 1 98 ? 3.725 -4.112 -10.006 1.00 83.94 98 ILE A N 1
ATOM 789 C CA . ILE A 1 98 ? 3.904 -4.943 -8.819 1.00 83.94 98 ILE A CA 1
ATOM 790 C C . ILE A 1 98 ? 2.607 -5.604 -8.354 1.00 83.94 98 ILE A C 1
ATOM 792 O O . ILE A 1 98 ? 1.518 -5.032 -8.413 1.00 83.94 98 ILE A O 1
ATOM 796 N N . GLY A 1 99 ? 2.745 -6.807 -7.800 1.00 86.69 99 GLY A N 1
ATOM 797 C CA . GLY A 1 99 ? 1.725 -7.412 -6.960 1.00 86.69 99 GLY A CA 1
ATOM 798 C C . GLY A 1 99 ? 1.581 -6.688 -5.621 1.00 86.69 99 GLY A C 1
ATOM 799 O O . GLY A 1 99 ? 2.437 -6.790 -4.749 1.00 86.69 99 GLY A O 1
ATOM 800 N N . PHE A 1 100 ? 0.454 -6.010 -5.431 1.00 87.38 100 PHE A N 1
ATOM 801 C CA . PHE A 1 100 ? 0.040 -5.496 -4.130 1.00 87.38 100 PHE A CA 1
ATOM 802 C C . PHE A 1 100 ? -1.113 -6.333 -3.568 1.00 87.38 100 PHE A C 1
ATOM 804 O O . PHE A 1 100 ? -2.075 -6.648 -4.274 1.00 87.38 100 PHE A O 1
ATOM 811 N N . GLY A 1 101 ? -1.039 -6.662 -2.280 1.00 88.81 101 GLY A N 1
ATOM 812 C CA . GLY A 1 101 ? -2.075 -7.402 -1.572 1.00 88.81 101 GLY A CA 1
ATOM 813 C C . GLY A 1 101 ? -2.163 -6.979 -0.113 1.00 88.81 101 GLY A C 1
ATOM 814 O O . GLY A 1 101 ? -1.195 -6.498 0.467 1.00 88.81 101 GLY A O 1
ATOM 815 N N . VAL A 1 102 ? -3.339 -7.175 0.483 1.00 90.44 102 VAL A N 1
ATOM 816 C CA . VAL A 1 102 ? -3.564 -6.944 1.913 1.00 90.44 102 VAL A CA 1
ATOM 817 C C . VAL A 1 102 ? -4.221 -8.167 2.520 1.00 90.44 102 VAL A C 1
ATOM 819 O O . VAL A 1 102 ? -5.175 -8.722 1.973 1.00 90.44 102 VAL A O 1
ATOM 822 N N . TYR A 1 103 ? -3.702 -8.568 3.673 1.00 90.12 103 TYR A N 1
ATOM 823 C CA . TYR A 1 103 ? -4.260 -9.617 4.509 1.00 90.12 103 TYR A CA 1
ATOM 824 C C . TYR A 1 103 ? -4.441 -9.089 5.934 1.00 90.12 103 TYR A C 1
ATOM 826 O O . TYR A 1 103 ? -3.842 -8.088 6.323 1.00 90.12 103 TYR A O 1
ATOM 834 N N . PHE A 1 104 ? -5.294 -9.759 6.705 1.00 89.62 104 PHE A N 1
ATOM 835 C CA . PHE A 1 104 ? -5.629 -9.357 8.068 1.00 89.62 104 PHE A CA 1
ATOM 836 C C . PHE A 1 104 ? -5.153 -10.406 9.061 1.00 89.62 104 PHE A C 1
ATOM 838 O O . PHE A 1 104 ? -5.510 -11.582 8.958 1.00 89.62 104 PHE A O 1
ATOM 845 N N . GLU A 1 105 ? -4.372 -9.958 10.038 1.00 88.94 105 GLU A N 1
ATOM 846 C CA . GLU A 1 105 ? -3.942 -10.758 11.178 1.00 88.94 105 GLU A CA 1
ATOM 847 C C . GLU A 1 105 ? -4.878 -10.480 12.365 1.00 88.94 105 GLU A C 1
ATOM 849 O O . GLU A 1 105 ? -5.030 -9.340 12.797 1.00 88.94 105 GLU A O 1
ATOM 854 N N . TRP A 1 106 ? 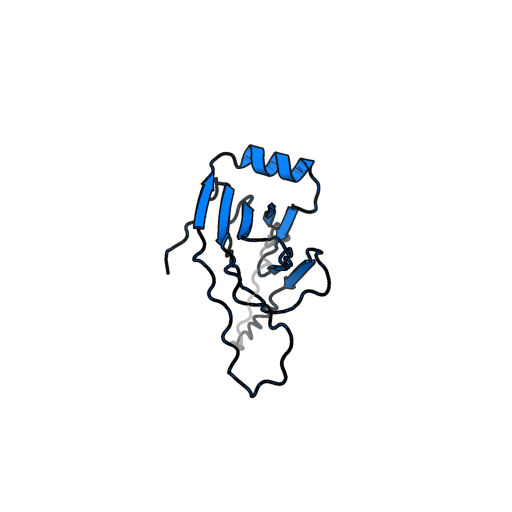-5.542 -11.516 12.884 1.00 86.44 106 TRP A N 1
ATOM 855 C CA . TRP A 1 106 ? -6.480 -11.390 14.007 1.00 86.44 106 TRP A CA 1
ATOM 856 C C . TRP A 1 106 ? -5.763 -11.597 15.339 1.00 86.44 106 TRP A C 1
ATOM 858 O O . TRP A 1 106 ? -5.951 -12.611 16.015 1.00 86.44 106 TRP A O 1
ATOM 868 N N . THR A 1 107 ? -4.921 -10.636 15.699 1.00 83.81 107 THR A N 1
ATOM 869 C CA . THR A 1 107 ? -4.132 -10.632 16.935 1.00 83.81 107 THR A CA 1
ATOM 870 C C . THR A 1 107 ? -4.302 -9.310 17.680 1.00 83.81 107 THR A C 1
ATOM 872 O O . THR A 1 107 ? -4.828 -8.333 17.147 1.00 83.81 107 THR A O 1
ATOM 875 N N . ILE A 1 108 ? -3.922 -9.297 18.957 1.00 80.88 108 ILE A N 1
ATOM 876 C CA . ILE A 1 108 ? -3.783 -8.055 19.719 1.00 80.88 108 ILE A CA 1
ATOM 877 C C . ILE A 1 108 ? -2.343 -7.613 19.497 1.00 80.88 108 ILE A C 1
ATOM 879 O O . ILE A 1 108 ? -1.427 -8.340 19.874 1.00 80.88 108 ILE A O 1
ATOM 883 N N . ALA A 1 109 ? -2.149 -6.475 18.837 1.00 80.19 109 ALA A N 1
ATOM 884 C CA . ALA A 1 109 ? -0.811 -5.955 18.606 1.00 80.19 109 ALA A CA 1
ATOM 885 C C . ALA A 1 109 ? -0.183 -5.514 19.936 1.00 80.19 109 ALA A C 1
ATOM 887 O O . ALA A 1 109 ? -0.821 -4.815 20.722 1.00 80.19 109 ALA A O 1
ATOM 888 N N . ASP A 1 110 ? 1.078 -5.883 20.167 1.00 80.25 110 ASP A N 1
ATOM 889 C CA . ASP A 1 110 ? 1.827 -5.461 21.360 1.00 80.25 110 ASP A CA 1
ATOM 890 C C . ASP A 1 110 ? 2.153 -3.954 21.344 1.00 80.25 110 ASP A C 1
ATOM 892 O O . ASP A 1 110 ? 2.472 -3.357 22.372 1.00 80.25 110 ASP A O 1
ATOM 896 N N . SER A 1 111 ? 2.100 -3.328 20.163 1.00 83.69 111 SER A N 1
ATOM 897 C CA . SER A 1 111 ? 2.396 -1.914 19.943 1.00 83.69 111 SER A CA 1
ATOM 898 C C . SER A 1 111 ? 1.618 -1.364 18.746 1.00 83.69 111 SER A C 1
ATOM 900 O O . SER A 1 111 ? 1.300 -2.106 17.820 1.00 83.69 111 SER A O 1
ATOM 902 N N . ASN A 1 112 ? 1.393 -0.046 18.725 1.00 82.75 112 ASN A N 1
ATOM 903 C CA . ASN A 1 112 ? 0.805 0.682 17.592 1.00 82.75 112 ASN A CA 1
ATOM 904 C C . ASN A 1 112 ? 1.846 1.113 16.538 1.00 82.75 112 ASN A C 1
ATOM 906 O O . ASN A 1 112 ? 1.548 1.927 15.668 1.00 82.75 112 ASN A O 1
ATOM 910 N N . GLN A 1 113 ? 3.078 0.608 16.626 1.00 86.62 113 GLN A N 1
ATOM 911 C CA . GLN A 1 113 ? 4.144 0.936 15.681 1.00 86.62 113 GLN A CA 1
ATOM 912 C C . GLN A 1 113 ? 4.036 0.116 14.392 1.00 86.62 113 GLN A C 1
ATOM 914 O O . GLN A 1 113 ? 3.841 -1.100 14.423 1.00 86.62 113 GLN A O 1
ATOM 919 N N . VAL A 1 114 ? 4.212 0.789 13.256 1.00 88.75 114 VAL A N 1
ATOM 920 C CA . VAL A 1 114 ? 4.322 0.144 11.943 1.00 88.75 114 VAL A CA 1
ATOM 921 C C . VAL A 1 114 ? 5.660 -0.586 11.855 1.00 88.75 114 VAL A C 1
ATOM 923 O O . VAL A 1 114 ? 6.688 -0.060 12.277 1.00 88.75 114 VAL A O 1
ATOM 926 N N . SER A 1 115 ? 5.657 -1.801 11.307 1.00 89.56 115 SER A N 1
ATOM 927 C CA . SER A 1 115 ? 6.881 -2.582 11.089 1.00 89.56 115 SER A CA 1
ATOM 928 C C . SER A 1 115 ? 6.981 -3.070 9.650 1.00 89.56 115 SER A C 1
ATOM 930 O O . SER A 1 115 ? 5.970 -3.352 9.008 1.00 89.56 115 SER A O 1
ATOM 932 N N . ILE A 1 116 ? 8.210 -3.156 9.142 1.00 90.94 116 ILE A N 1
ATOM 933 C CA . ILE A 1 116 ? 8.509 -3.574 7.772 1.00 90.94 116 ILE A CA 1
ATOM 934 C C . ILE A 1 116 ? 9.352 -4.842 7.841 1.00 90.94 116 ILE A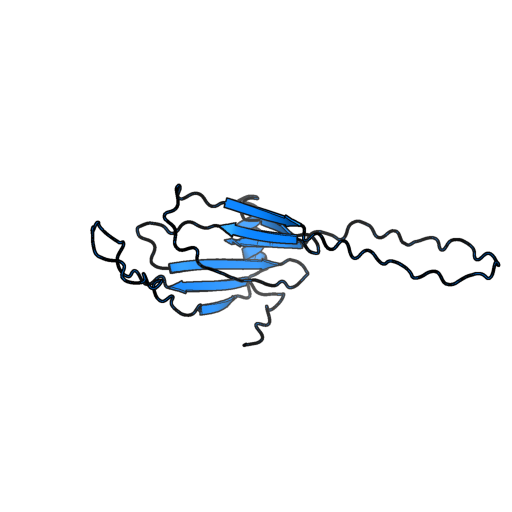 C 1
ATOM 936 O O . ILE A 1 116 ? 10.370 -4.881 8.531 1.00 90.94 116 ILE A O 1
ATOM 940 N N . HIS A 1 117 ? 8.922 -5.875 7.127 1.00 89.12 117 HIS A N 1
ATOM 941 C CA . HIS A 1 117 ? 9.667 -7.110 6.946 1.00 89.12 117 HIS A CA 1
ATOM 942 C C . HIS A 1 117 ? 10.012 -7.273 5.468 1.00 89.12 117 HIS A C 1
ATOM 944 O O . HIS A 1 117 ? 9.138 -7.121 4.616 1.00 89.12 117 HIS A O 1
ATOM 950 N N . VAL A 1 118 ? 11.275 -7.567 5.174 1.00 88.69 118 VAL A N 1
ATOM 951 C CA . VAL A 1 118 ? 11.758 -7.833 3.817 1.00 88.69 118 VAL A CA 1
ATOM 952 C C . VAL A 1 118 ? 12.165 -9.295 3.766 1.00 88.69 118 VAL A C 1
ATOM 954 O O . VAL A 1 118 ? 12.953 -9.740 4.599 1.00 88.69 118 VAL A O 1
ATOM 957 N N . SER A 1 119 ? 11.607 -10.026 2.811 1.00 86.94 119 SER A N 1
ATOM 958 C CA . SER A 1 119 ? 11.971 -11.407 2.523 1.00 86.94 119 SER A CA 1
ATOM 959 C C . SER A 1 119 ? 12.511 -11.469 1.101 1.00 86.94 119 SER A C 1
ATOM 961 O O . SER A 1 119 ? 11.822 -11.076 0.159 1.00 86.94 119 SER A O 1
ATOM 963 N N . GLU A 1 120 ? 13.742 -11.939 0.948 1.00 80.81 120 GLU A N 1
ATOM 964 C CA . GLU A 1 120 ? 14.289 -12.330 -0.349 1.00 80.81 120 GLU A CA 1
ATOM 965 C C . GLU A 1 120 ? 13.698 -13.709 -0.663 1.00 80.81 120 GLU A C 1
ATOM 967 O O . GLU A 1 120 ? 13.799 -14.622 0.158 1.00 80.81 120 GLU A O 1
ATOM 972 N N . SER A 1 121 ? 12.975 -13.844 -1.780 1.00 65.12 121 SER A N 1
ATOM 973 C CA . SER A 1 121 ? 12.558 -15.171 -2.229 1.00 65.12 121 SER A CA 1
ATOM 974 C C . SER A 1 121 ? 13.819 -15.901 -2.667 1.00 65.12 121 SER A C 1
ATOM 976 O O . SER A 1 121 ? 14.450 -15.496 -3.641 1.00 65.12 121 SER A O 1
ATOM 978 N N . ASP A 1 122 ? 14.196 -16.922 -1.905 1.00 57.81 122 ASP A N 1
ATOM 979 C CA . ASP A 1 122 ? 15.308 -17.829 -2.184 1.00 57.81 122 ASP A CA 1
ATOM 980 C C . ASP A 1 122 ? 14.926 -18.707 -3.385 1.00 57.81 122 ASP A C 1
ATOM 982 O O . ASP A 1 122 ? 14.522 -19.857 -3.247 1.00 57.81 122 ASP A O 1
ATOM 986 N N . ASP A 1 123 ? 14.917 -18.101 -4.571 1.00 57.00 123 ASP A N 1
ATOM 987 C CA . ASP A 1 123 ? 14.761 -18.792 -5.849 1.00 57.00 123 ASP A CA 1
ATOM 988 C C . ASP A 1 123 ? 16.162 -19.238 -6.300 1.00 57.00 123 ASP A C 1
ATOM 990 O O . ASP A 1 123 ? 16.739 -18.732 -7.265 1.00 57.00 123 ASP A O 1
ATOM 994 N N . GLU A 1 124 ? 16.768 -20.143 -5.522 1.00 52.78 124 GLU A N 1
ATOM 995 C CA . GLU A 1 124 ? 17.854 -20.987 -6.015 1.00 52.78 124 GLU A CA 1
ATOM 996 C C . GLU A 1 124 ? 17.234 -22.037 -6.949 1.00 52.78 124 GLU A C 1
ATOM 998 O O . GLU A 1 124 ? 17.067 -23.203 -6.593 1.00 52.78 124 GLU A O 1
ATOM 1003 N N . ASP A 1 125 ? 16.874 -21.626 -8.168 1.00 51.56 125 ASP A N 1
ATOM 1004 C CA . ASP A 1 125 ? 16.743 -22.567 -9.277 1.00 51.56 125 ASP A CA 1
ATOM 1005 C C . ASP A 1 125 ? 18.156 -23.102 -9.578 1.00 51.56 125 ASP A C 1
ATOM 1007 O O . ASP A 1 125 ? 18.912 -22.563 -10.393 1.00 51.56 125 ASP A O 1
ATOM 1011 N N . GLU A 1 126 ? 18.534 -24.161 -8.861 1.00 49.72 126 GLU A N 1
ATOM 1012 C CA . GLU A 1 126 ? 19.611 -25.081 -9.206 1.00 49.72 126 GLU A CA 1
ATOM 1013 C C . GLU A 1 126 ? 19.283 -25.673 -10.585 1.00 49.72 126 GLU A C 1
ATOM 1015 O O . GLU A 1 126 ? 18.625 -26.706 -10.716 1.00 49.72 126 GLU A O 1
ATOM 1020 N N . TYR A 1 127 ? 19.707 -24.987 -11.649 1.00 42.38 127 TYR A N 1
ATOM 1021 C CA . TYR A 1 127 ? 19.800 -25.583 -12.976 1.00 42.38 127 TYR A CA 1
ATOM 1022 C C . TYR A 1 127 ? 20.893 -26.658 -12.921 1.00 42.38 127 TYR A C 1
ATOM 1024 O O . TYR A 1 127 ? 22.050 -26.411 -13.263 1.00 42.38 127 TYR A O 1
ATOM 1032 N N . ASP A 1 128 ? 20.519 -27.854 -12.468 1.00 47.34 128 ASP A N 1
ATOM 1033 C CA . ASP A 1 128 ? 21.268 -29.089 -12.684 1.00 47.34 128 ASP A CA 1
ATOM 1034 C C . ASP A 1 128 ? 21.221 -29.380 -14.198 1.00 47.34 128 ASP A C 1
ATOM 1036 O O . ASP A 1 128 ? 20.339 -30.072 -14.717 1.00 47.34 128 ASP A O 1
ATOM 1040 N N . GLU A 1 129 ? 22.113 -28.720 -14.945 1.00 48.88 129 GLU A N 1
ATOM 1041 C CA . GLU A 1 129 ? 22.380 -28.978 -16.360 1.00 48.88 129 GLU A CA 1
ATOM 1042 C C . GLU A 1 129 ? 22.843 -30.432 -16.489 1.00 48.88 129 GLU A C 1
ATOM 1044 O O . GLU A 1 129 ? 24.018 -30.770 -16.321 1.00 48.88 129 GLU A O 1
ATOM 1049 N N . ALA A 1 130 ? 21.875 -31.306 -16.772 1.00 43.50 130 ALA A N 1
ATOM 1050 C CA . ALA A 1 130 ? 22.081 -32.700 -17.104 1.00 43.50 130 ALA A CA 1
ATOM 1051 C C . ALA A 1 130 ? 23.235 -32.836 -18.109 1.00 43.50 130 ALA A C 1
ATOM 1053 O O . ALA A 1 130 ? 23.157 -32.369 -19.245 1.00 43.50 130 ALA A O 1
ATOM 1054 N N . ALA A 1 131 ? 24.299 -33.505 -17.662 1.00 45.88 131 ALA A N 1
ATOM 1055 C CA . ALA A 1 131 ? 25.499 -33.810 -18.421 1.00 45.88 131 ALA A CA 1
ATOM 1056 C C . ALA A 1 131 ? 25.183 -34.295 -19.849 1.00 45.88 131 ALA A C 1
ATOM 1058 O O . ALA A 1 131 ? 24.780 -35.440 -20.062 1.00 45.88 131 ALA A O 1
ATOM 1059 N N . VAL A 1 132 ? 25.430 -33.436 -20.840 1.00 44.44 132 VAL A N 1
ATOM 1060 C CA . VAL A 1 132 ? 25.629 -33.851 -22.230 1.00 44.44 132 VAL A CA 1
ATOM 1061 C C . VAL A 1 132 ? 27.126 -34.052 -22.455 1.00 44.44 132 VAL A C 1
ATOM 1063 O O . VAL A 1 132 ? 27.914 -33.108 -22.497 1.00 44.44 132 VAL A O 1
ATOM 1066 N N . GLU A 1 133 ? 27.533 -35.318 -22.543 1.00 47.28 133 GLU A N 1
ATOM 1067 C CA . GLU A 1 133 ? 28.900 -35.700 -22.885 1.00 47.28 133 GLU A CA 1
ATOM 1068 C C . GLU A 1 133 ? 29.313 -35.149 -24.264 1.00 47.28 133 GLU A C 1
ATOM 1070 O O . GLU A 1 133 ? 28.759 -35.523 -25.295 1.00 47.28 133 GLU A O 1
ATOM 1075 N N . GLY A 1 134 ? 30.343 -34.298 -24.247 1.00 44.62 134 GLY A N 1
ATOM 1076 C CA . GLY A 1 134 ? 31.504 -34.342 -25.139 1.00 44.62 134 GLY A CA 1
ATOM 1077 C C . GLY A 1 134 ? 31.327 -33.999 -26.620 1.00 44.62 134 GLY A C 1
ATOM 1078 O O . GLY A 1 134 ? 31.093 -34.899 -27.414 1.00 44.62 134 GLY A O 1
ATOM 1079 N N . VAL A 1 135 ? 31.682 -32.762 -27.009 1.00 41.47 135 VAL A N 1
ATOM 1080 C CA . VAL A 1 135 ? 32.605 -32.483 -28.137 1.00 41.47 135 VAL A CA 1
ATOM 1081 C C . VAL A 1 135 ? 33.377 -31.183 -27.857 1.00 41.47 135 VAL A C 1
ATOM 1083 O O . VAL A 1 135 ? 32.792 -30.129 -27.625 1.00 41.47 135 VAL A O 1
ATOM 1086 N N . GLU A 1 136 ? 34.705 -31.277 -27.893 1.00 49.91 136 GLU A N 1
ATOM 1087 C CA . GLU A 1 136 ? 35.672 -30.186 -27.746 1.00 49.91 136 GLU A CA 1
ATOM 1088 C C . GLU A 1 136 ? 35.843 -29.426 -29.075 1.00 49.91 136 GLU A C 1
ATOM 1090 O O . GLU A 1 136 ? 36.226 -30.023 -30.080 1.00 49.91 136 GLU A O 1
ATOM 1095 N N . ALA A 1 137 ? 35.555 -28.120 -29.086 1.00 44.00 137 ALA A N 1
ATOM 1096 C CA . ALA A 1 137 ? 36.159 -27.140 -29.995 1.00 44.00 137 ALA A CA 1
ATOM 1097 C C . ALA A 1 137 ? 35.875 -25.721 -29.474 1.00 44.00 137 ALA A C 1
ATOM 1099 O O . ALA A 1 137 ? 34.727 -25.280 -29.413 1.00 44.00 137 ALA A O 1
ATOM 1100 N N . GLY A 1 138 ? 36.935 -25.019 -29.071 1.00 48.69 138 GLY A N 1
ATOM 1101 C CA . GLY A 1 138 ? 36.876 -23.718 -28.409 1.00 48.69 138 GLY A CA 1
ATOM 1102 C C . GLY A 1 138 ? 36.138 -22.624 -29.186 1.00 48.69 138 GLY A C 1
ATOM 1103 O O . GLY A 1 138 ? 36.502 -22.274 -30.309 1.00 48.69 138 GLY A O 1
ATOM 1104 N N . ALA A 1 139 ? 35.152 -22.020 -28.522 1.00 47.94 139 ALA A N 1
ATOM 1105 C CA . ALA A 1 139 ? 34.587 -20.724 -28.875 1.00 47.94 139 ALA A CA 1
ATOM 1106 C C . ALA A 1 139 ? 35.172 -19.642 -27.941 1.00 47.94 139 ALA A C 1
ATOM 1108 O O . ALA A 1 139 ? 35.350 -19.903 -26.748 1.00 47.94 139 ALA A O 1
ATOM 1109 N N . PRO A 1 140 ? 35.506 -18.442 -28.449 1.00 54.88 140 PRO A N 1
ATOM 1110 C CA . PRO A 1 140 ? 36.048 -17.368 -27.623 1.00 54.88 140 PRO A CA 1
ATOM 1111 C C . PRO A 1 140 ? 35.003 -16.869 -26.609 1.00 54.88 140 PRO A C 1
ATOM 1113 O O . PRO A 1 140 ? 33.804 -16.913 -26.895 1.00 54.88 140 PRO A O 1
ATOM 1116 N N . PRO A 1 141 ? 35.440 -16.363 -25.440 1.00 48.38 141 PRO A N 1
ATOM 1117 C CA . PRO A 1 141 ? 34.533 -15.835 -24.433 1.00 48.38 141 PRO A CA 1
ATOM 1118 C C . PRO A 1 141 ? 33.781 -14.633 -25.009 1.00 48.38 141 PRO A C 1
ATOM 1120 O O . PRO A 1 141 ? 34.395 -13.687 -25.504 1.00 48.38 141 PRO A O 1
ATOM 1123 N N . VAL A 1 142 ? 32.451 -14.676 -24.949 1.00 58.00 142 VAL A N 1
ATOM 1124 C CA . VAL A 1 142 ? 31.595 -13.525 -25.245 1.00 58.00 142 VAL A CA 1
ATOM 1125 C C . VAL A 1 142 ? 31.904 -12.408 -24.236 1.00 58.00 142 VAL A C 1
ATOM 1127 O O . VAL A 1 142 ? 31.735 -12.614 -23.035 1.00 58.00 142 VAL A O 1
ATOM 1130 N N . PRO A 1 143 ? 32.383 -11.225 -24.662 1.00 51.19 143 PRO A N 1
ATOM 1131 C CA . PRO A 1 143 ? 32.568 -10.108 -23.753 1.00 51.19 143 PRO A CA 1
ATOM 1132 C C . PRO A 1 143 ? 31.251 -9.332 -23.674 1.00 51.19 143 PRO A C 1
ATOM 1134 O O . PRO A 1 143 ? 30.792 -8.796 -24.681 1.00 51.19 143 PRO A O 1
ATOM 1137 N N . GLY A 1 144 ? 30.647 -9.253 -22.485 1.00 52.12 144 GLY A N 1
ATOM 1138 C CA . GLY A 1 144 ? 29.615 -8.243 -22.223 1.00 52.12 144 GLY A CA 1
ATOM 1139 C C . GLY A 1 144 ? 28.338 -8.682 -21.514 1.00 52.12 144 GLY A C 1
ATOM 1140 O O . GLY A 1 144 ? 27.387 -7.908 -21.514 1.00 52.12 144 GLY A O 1
ATOM 1141 N N . SER A 1 145 ? 28.279 -9.843 -20.862 1.00 52.88 145 SER A N 1
ATOM 1142 C CA . SER A 1 145 ? 27.253 -10.091 -19.840 1.00 52.88 145 SER A CA 1
ATOM 1143 C C . SER A 1 145 ? 27.639 -9.397 -18.530 1.00 52.88 145 SER A C 1
ATOM 1145 O O . SER A 1 145 ? 27.818 -10.035 -17.496 1.00 52.88 145 SER A O 1
ATOM 1147 N N . GLU A 1 146 ? 27.796 -8.074 -18.571 1.00 49.84 146 GLU A N 1
ATOM 1148 C CA . GLU A 1 146 ? 27.730 -7.271 -17.356 1.00 49.84 146 GLU A CA 1
ATOM 1149 C C . GLU A 1 146 ? 26.239 -7.122 -17.041 1.00 49.84 146 GLU A C 1
ATOM 1151 O O . GLU A 1 146 ? 25.591 -6.133 -17.382 1.00 49.84 146 GLU A O 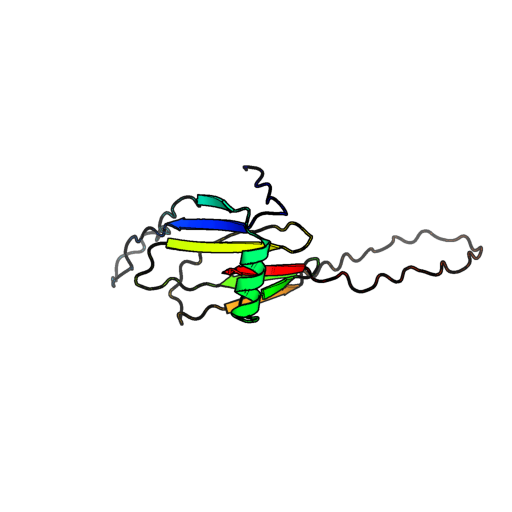1
ATOM 1156 N N . CYS A 1 147 ? 25.654 -8.172 -16.457 1.00 48.66 147 CYS A N 1
ATOM 1157 C CA . CYS A 1 147 ? 24.391 -8.031 -15.751 1.00 48.66 147 CYS A CA 1
ATOM 1158 C C . CYS A 1 147 ? 24.723 -7.219 -14.496 1.00 48.66 147 CYS A C 1
ATOM 1160 O O . CYS A 1 147 ? 25.017 -7.766 -13.434 1.00 48.66 147 CYS A O 1
ATOM 1162 N N . GLY A 1 148 ? 24.817 -5.896 -14.657 1.00 56.53 148 GLY A N 1
ATOM 1163 C CA . GLY A 1 148 ? 24.880 -4.987 -13.524 1.00 56.53 148 GLY A CA 1
ATOM 1164 C C . GLY A 1 148 ? 23.686 -5.261 -12.603 1.00 56.53 148 GLY A C 1
ATOM 1165 O O . GLY A 1 148 ? 22.661 -5.763 -13.072 1.00 56.53 148 GLY A O 1
ATOM 1166 N N . PRO A 1 149 ? 23.794 -4.967 -11.296 1.00 59.19 149 PRO A N 1
ATOM 1167 C CA . PRO A 1 149 ? 22.705 -5.229 -10.364 1.00 59.19 149 PRO A CA 1
ATOM 1168 C C . PRO A 1 149 ? 21.412 -4.599 -10.894 1.00 59.19 149 PRO A C 1
ATOM 1170 O O . PRO A 1 149 ? 21.386 -3.402 -11.193 1.00 59.19 149 PRO A O 1
ATOM 1173 N N . ILE A 1 150 ? 20.358 -5.411 -11.040 1.00 60.78 150 ILE A N 1
ATOM 1174 C CA . ILE A 1 150 ? 19.042 -4.939 -11.483 1.00 60.78 150 ILE A CA 1
ATOM 1175 C C . ILE A 1 150 ? 18.628 -3.805 -10.532 1.00 60.78 150 ILE A C 1
ATOM 1177 O O . ILE A 1 150 ? 18.672 -3.994 -9.310 1.00 60.78 150 ILE A O 1
ATOM 1181 N N . PRO A 1 151 ? 18.280 -2.609 -11.043 1.00 66.62 151 PRO A N 1
ATOM 1182 C CA . PRO A 1 151 ? 17.926 -1.491 -10.185 1.00 66.62 151 PRO A CA 1
ATOM 1183 C C . PRO A 1 151 ? 16.713 -1.861 -9.327 1.00 66.62 151 PRO A C 1
ATOM 1185 O O . PRO A 1 151 ? 15.716 -2.370 -9.833 1.00 66.62 151 PRO A O 1
ATOM 1188 N N . ARG A 1 152 ? 16.809 -1.609 -8.017 1.00 77.00 152 ARG A N 1
ATOM 1189 C CA . ARG A 1 152 ? 15.677 -1.779 -7.098 1.00 77.00 152 ARG A CA 1
ATOM 1190 C C . ARG A 1 152 ? 14.602 -0.751 -7.423 1.00 77.00 152 ARG A C 1
ATOM 1192 O O . ARG A 1 152 ? 14.905 0.441 -7.522 1.00 77.00 152 ARG A O 1
ATOM 1199 N N . GLU A 1 153 ? 13.359 -1.198 -7.504 1.00 79.56 153 GLU A N 1
ATOM 1200 C CA . GLU A 1 153 ? 12.223 -0.308 -7.699 1.00 79.56 153 GLU A CA 1
ATOM 1201 C C . GLU A 1 153 ? 11.960 0.489 -6.430 1.00 79.56 153 GLU A C 1
ATOM 1203 O O . GLU A 1 153 ? 12.009 -0.051 -5.323 1.00 79.56 153 GLU A O 1
ATOM 1208 N N . ALA A 1 154 ? 11.678 1.782 -6.587 1.00 81.75 154 ALA A N 1
ATOM 1209 C CA . ALA A 1 154 ? 11.301 2.646 -5.482 1.00 81.75 154 ALA A CA 1
ATOM 1210 C C . ALA A 1 154 ? 9.781 2.798 -5.398 1.00 81.75 154 ALA A C 1
ATOM 1212 O O . ALA A 1 154 ? 9.075 2.980 -6.393 1.00 81.75 154 ALA A O 1
ATOM 1213 N N . TRP A 1 155 ? 9.313 2.750 -4.162 1.00 81.81 155 TRP A N 1
ATOM 1214 C CA . TRP A 1 155 ? 7.918 2.648 -3.790 1.00 81.81 155 TRP A CA 1
ATOM 1215 C C . TRP A 1 155 ? 7.548 3.732 -2.830 1.00 81.81 155 TRP A C 1
ATOM 1217 O O . TRP A 1 155 ? 8.158 3.847 -1.775 1.00 81.81 155 TRP A O 1
ATOM 1227 N N . TYR A 1 156 ? 6.527 4.490 -3.180 1.00 84.94 156 TYR A N 1
ATOM 1228 C CA . TYR A 1 156 ? 6.053 5.593 -2.367 1.00 84.94 156 TYR A CA 1
ATOM 1229 C C . TYR A 1 156 ? 4.779 5.122 -1.692 1.00 84.94 156 TYR A C 1
ATOM 1231 O O . TYR A 1 156 ? 3.830 4.819 -2.405 1.00 84.94 156 TYR A O 1
ATOM 1239 N N . LEU A 1 157 ? 4.774 5.023 -0.365 1.00 84.12 157 LEU A N 1
ATOM 1240 C CA . LEU A 1 157 ? 3.647 4.543 0.431 1.00 84.12 157 LEU A CA 1
ATOM 1241 C C . LEU A 1 157 ? 3.268 5.593 1.477 1.00 84.12 157 LEU A C 1
ATOM 1243 O O . LEU A 1 157 ? 4.138 6.120 2.174 1.00 84.12 157 LEU A O 1
ATOM 1247 N N . LYS A 1 158 ? 1.970 5.877 1.576 1.00 84.31 158 LYS A N 1
ATOM 1248 C CA . LYS A 1 158 ? 1.370 6.745 2.591 1.00 84.31 158 LYS A CA 1
ATOM 1249 C C . LYS A 1 158 ? 0.172 6.074 3.243 1.00 84.31 158 LYS A C 1
ATOM 1251 O O . LYS A 1 158 ? -0.593 5.400 2.508 1.00 84.31 158 LYS A O 1
#

Organism: Heligmosomoides polygyrus (NCBI:txid6339)